Protein AF-E9FE04-F1 (afdb_monomer_lite)

Structure (mmCIF, N/CA/C/O backbone):
data_AF-E9FE04-F1
#
_entry.id   AF-E9FE04-F1
#
loop_
_atom_site.group_PDB
_atom_site.id
_atom_site.type_symbol
_atom_site.label_atom_id
_atom_site.label_alt_id
_atom_site.label_comp_id
_atom_site.label_asym_id
_atom_site.label_entity_id
_atom_site.label_seq_id
_atom_site.pdbx_PDB_ins_code
_atom_site.Cartn_x
_atom_site.Cartn_y
_atom_site.Cartn_z
_atom_site.occupancy
_atom_site.B_iso_or_equiv
_atom_site.auth_seq_id
_atom_site.auth_comp_id
_atom_site.auth_asym_id
_atom_site.auth_atom_id
_atom_site.pdbx_PDB_model_num
ATOM 1 N N . MET A 1 1 ? -5.569 35.023 -1.700 1.00 40.41 1 MET A N 1
ATOM 2 C CA . MET A 1 1 ? -4.195 34.489 -1.832 1.00 40.41 1 MET A CA 1
ATOM 3 C C . MET A 1 1 ? -4.225 33.421 -2.914 1.00 40.41 1 MET A C 1
ATOM 5 O O . MET A 1 1 ? -4.972 32.465 -2.766 1.00 40.41 1 MET A O 1
ATOM 9 N N . LYS A 1 2 ? -3.550 33.646 -4.048 1.00 39.94 2 LYS A N 1
ATOM 10 C CA . LYS A 1 2 ? -3.505 32.706 -5.181 1.00 39.94 2 LYS A CA 1
ATOM 11 C C . LYS A 1 2 ? -2.239 31.862 -5.038 1.00 39.94 2 LYS A C 1
ATOM 13 O O . LYS A 1 2 ? -1.149 32.420 -5.083 1.00 39.94 2 LYS A O 1
ATOM 18 N N . PHE A 1 3 ? -2.393 30.558 -4.830 1.00 44.25 3 PHE A N 1
ATOM 19 C CA . PHE A 1 3 ? -1.281 29.612 -4.831 1.00 44.25 3 PHE A CA 1
ATOM 20 C C . PHE A 1 3 ? -1.052 29.126 -6.263 1.00 44.25 3 PHE A C 1
ATOM 22 O O . PHE A 1 3 ? -1.919 28.490 -6.859 1.00 44.25 3 PHE A O 1
ATOM 29 N N . SER A 1 4 ? 0.102 29.487 -6.820 1.00 40.91 4 SER A N 1
ATOM 30 C CA . SER A 1 4 ? 0.586 28.996 -8.108 1.00 40.91 4 SER A CA 1
ATOM 31 C C . SER A 1 4 ? 1.333 27.684 -7.884 1.00 40.91 4 SER A C 1
ATOM 33 O O . SER A 1 4 ? 2.350 27.662 -7.195 1.00 40.91 4 SER A O 1
ATOM 35 N N . TYR A 1 5 ? 0.835 26.598 -8.469 1.00 42.72 5 TYR A N 1
ATOM 36 C CA . TYR A 1 5 ? 1.556 25.332 -8.573 1.00 42.72 5 TYR A CA 1
ATOM 37 C C . TYR A 1 5 ? 2.576 25.441 -9.717 1.00 42.72 5 TYR A C 1
ATOM 39 O O . TYR A 1 5 ? 2.171 25.777 -10.834 1.00 42.72 5 TYR A O 1
ATOM 47 N N . PRO A 1 6 ? 3.878 25.177 -9.504 1.00 51.19 6 PRO A N 1
ATOM 48 C CA . PRO A 1 6 ? 4.807 25.061 -10.615 1.00 51.19 6 PRO A CA 1
ATOM 49 C C . PRO A 1 6 ? 4.524 23.752 -11.362 1.00 51.19 6 PRO A C 1
ATOM 51 O O . PRO A 1 6 ? 4.768 22.658 -10.858 1.00 51.19 6 PRO A O 1
ATOM 54 N N . LEU A 1 7 ? 3.989 23.887 -12.577 1.00 43.44 7 LEU A N 1
ATOM 55 C CA . LEU A 1 7 ? 4.019 22.853 -13.606 1.00 43.44 7 LEU A CA 1
ATOM 56 C C . LEU A 1 7 ? 5.478 22.438 -13.838 1.00 43.44 7 LEU A C 1
ATOM 58 O O . LEU A 1 7 ? 6.289 23.237 -14.305 1.00 43.44 7 LEU A O 1
ATOM 62 N N . VAL A 1 8 ? 5.800 21.185 -13.522 1.00 44.41 8 VAL A N 1
ATOM 63 C CA . VAL A 1 8 ? 7.071 20.560 -13.893 1.00 44.41 8 VAL A CA 1
ATOM 64 C C . VAL A 1 8 ? 7.029 20.299 -15.394 1.00 44.41 8 VAL A C 1
ATOM 66 O O . VAL A 1 8 ? 6.418 19.343 -15.867 1.00 44.41 8 VAL A O 1
ATOM 69 N N . ALA A 1 9 ? 7.649 21.202 -16.144 1.00 51.62 9 ALA A N 1
ATOM 70 C CA . ALA A 1 9 ? 7.955 21.028 -17.549 1.00 51.62 9 ALA A CA 1
ATOM 71 C C . ALA A 1 9 ? 9.434 20.657 -17.718 1.00 51.62 9 ALA A C 1
ATOM 73 O O . ALA A 1 9 ? 10.300 21.194 -17.033 1.00 51.62 9 ALA A O 1
ATOM 74 N N . ALA A 1 10 ? 9.664 19.819 -18.729 1.00 44.09 10 ALA A N 1
ATOM 75 C CA . ALA A 1 10 ? 10.920 19.566 -19.429 1.00 44.09 10 ALA A CA 1
ATOM 76 C C . ALA A 1 10 ? 11.945 18.638 -18.760 1.00 44.09 10 ALA A C 1
ATOM 78 O O . ALA A 1 10 ? 12.712 19.039 -17.897 1.00 44.09 10 ALA A O 1
ATOM 79 N N . LEU A 1 11 ? 12.065 17.439 -19.341 1.00 37.84 11 LEU A N 1
ATOM 80 C CA . LEU A 1 11 ? 13.354 16.848 -19.706 1.00 37.84 11 LEU A CA 1
ATOM 81 C C . LEU A 1 11 ? 13.175 16.079 -21.028 1.00 37.84 11 LEU A C 1
ATOM 83 O O . LEU A 1 11 ? 13.017 14.864 -21.061 1.00 37.84 11 LEU A O 1
ATOM 87 N N . MET A 1 12 ? 13.162 16.822 -22.139 1.00 47.59 12 MET A N 1
ATOM 88 C CA . MET A 1 12 ? 13.576 16.285 -23.436 1.00 47.59 12 MET A CA 1
ATOM 89 C C . MET A 1 12 ? 15.074 16.552 -23.559 1.00 47.59 12 MET A C 1
ATOM 91 O O . MET A 1 12 ? 15.494 17.705 -23.628 1.00 47.59 12 MET A O 1
ATOM 95 N N . GLY A 1 13 ? 15.869 15.486 -23.545 1.00 36.19 13 GLY A N 1
ATOM 96 C CA . GLY A 1 13 ? 17.324 15.542 -23.624 1.00 36.19 13 GLY A CA 1
ATOM 97 C C . GLY A 1 13 ? 17.883 14.261 -24.233 1.00 36.19 13 GLY A C 1
ATOM 98 O O . GLY A 1 13 ? 18.219 13.334 -23.515 1.00 36.19 13 GLY A O 1
ATOM 99 N N . VAL A 1 14 ? 17.895 14.232 -25.567 1.00 41.47 14 VAL A N 1
ATOM 100 C CA . VAL A 1 14 ? 18.856 13.586 -26.480 1.00 41.47 14 VAL A CA 1
ATOM 101 C C . VAL A 1 14 ? 19.673 12.399 -25.935 1.00 41.47 14 VAL A C 1
ATOM 103 O O . VAL A 1 14 ? 20.648 12.584 -25.215 1.00 41.47 14 VAL A O 1
ATOM 106 N N . ALA A 1 15 ? 19.410 11.206 -26.474 1.00 41.66 15 ALA A N 1
ATOM 107 C CA . ALA A 1 15 ? 20.465 10.241 -26.782 1.00 41.66 15 ALA A CA 1
ATOM 108 C C . ALA A 1 15 ? 20.285 9.781 -28.236 1.00 41.66 15 ALA A C 1
ATOM 110 O O . ALA A 1 15 ? 19.355 9.052 -28.580 1.00 41.66 15 ALA A O 1
ATOM 111 N N . ALA A 1 16 ? 21.142 10.316 -29.102 1.00 43.22 16 ALA A N 1
ATOM 112 C CA . ALA A 1 16 ? 21.236 9.993 -30.513 1.00 43.22 16 ALA A CA 1
ATOM 113 C C . ALA A 1 16 ? 22.068 8.713 -30.735 1.00 43.22 16 ALA A C 1
ATOM 115 O O . ALA A 1 16 ? 23.102 8.537 -30.104 1.00 43.22 16 ALA A O 1
ATOM 116 N N . ALA A 1 17 ? 21.618 7.902 -31.697 1.00 39.91 17 ALA A N 1
ATOM 117 C CA . ALA A 1 17 ? 22.382 7.028 -32.599 1.00 39.91 17 ALA A CA 1
ATOM 118 C C . ALA A 1 17 ? 23.290 5.883 -32.060 1.00 39.91 17 ALA A C 1
ATOM 120 O O . ALA A 1 17 ? 24.432 6.102 -31.670 1.00 39.91 17 ALA A O 1
ATOM 121 N N . SER A 1 18 ? 22.809 4.655 -32.345 1.00 37.25 18 SER A N 1
ATOM 122 C CA . SER A 1 18 ? 23.534 3.463 -32.867 1.00 37.25 18 SER A CA 1
ATOM 123 C C . SER A 1 18 ? 24.359 2.582 -31.903 1.00 37.25 18 SER A C 1
ATOM 125 O O . SER A 1 18 ? 24.819 3.054 -30.874 1.00 37.25 18 SER A O 1
ATOM 127 N N . PRO A 1 19 ? 24.715 1.335 -32.296 1.00 47.25 19 PRO A N 1
ATOM 128 C CA . PRO A 1 19 ? 23.892 0.209 -32.769 1.00 47.25 19 PRO A CA 1
ATOM 129 C C . PRO A 1 19 ? 24.173 -1.078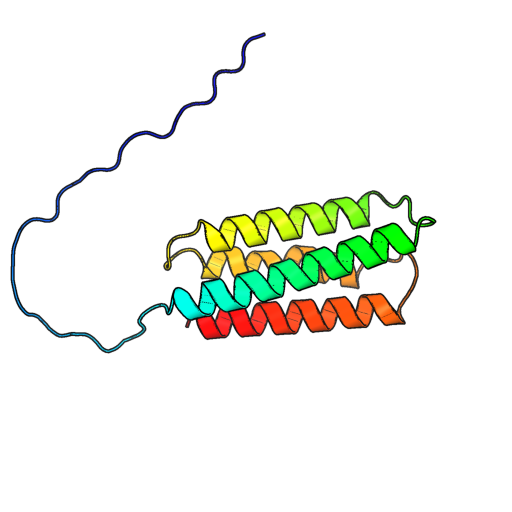 -31.937 1.00 47.25 19 PRO A C 1
ATOM 131 O O . PRO A 1 19 ? 25.202 -1.174 -31.290 1.00 47.25 19 PRO A O 1
ATOM 134 N N . ILE A 1 20 ? 23.275 -2.074 -31.974 1.00 49.16 20 ILE A N 1
ATOM 135 C CA . ILE A 1 20 ? 23.505 -3.507 -31.640 1.00 49.16 20 ILE A CA 1
ATOM 136 C C . ILE A 1 20 ? 24.633 -3.781 -30.612 1.00 49.16 20 ILE A C 1
ATOM 138 O O . ILE A 1 20 ? 25.766 -4.077 -30.980 1.00 49.16 20 ILE A O 1
ATOM 142 N N . GLY A 1 21 ? 24.304 -3.750 -29.322 1.00 32.06 21 GLY A N 1
ATOM 143 C CA . GLY A 1 21 ? 25.189 -4.193 -28.245 1.00 32.06 21 GLY A CA 1
ATOM 144 C C . GLY A 1 21 ? 24.355 -4.858 -27.163 1.00 32.06 21 GLY A C 1
ATOM 145 O O . GLY A 1 21 ? 23.638 -4.169 -26.453 1.00 32.06 21 GLY A O 1
ATOM 146 N N . GLU A 1 22 ? 24.387 -6.191 -27.148 1.00 36.56 22 GLU A N 1
ATOM 147 C CA . GLU A 1 22 ? 23.871 -7.104 -26.122 1.00 36.56 22 GLU A CA 1
ATOM 148 C C . GLU A 1 22 ? 22.554 -6.707 -25.439 1.00 36.56 22 GLU A C 1
ATOM 150 O O . GLU A 1 22 ? 22.493 -5.879 -24.531 1.00 36.56 22 GLU A O 1
ATOM 155 N N . ALA A 1 23 ? 21.491 -7.439 -25.782 1.00 39.53 23 ALA A N 1
ATOM 156 C CA . ALA A 1 23 ? 20.393 -7.658 -24.856 1.00 39.53 23 ALA A CA 1
ATOM 157 C C . ALA A 1 23 ? 20.961 -8.339 -23.600 1.00 39.53 23 ALA A C 1
ATOM 159 O O . ALA A 1 23 ? 20.942 -9.563 -23.485 1.00 39.53 23 ALA A O 1
ATOM 160 N N . SER A 1 24 ? 21.490 -7.546 -22.668 1.00 37.75 24 SER A N 1
ATOM 161 C CA . SER A 1 24 ? 21.748 -7.995 -21.312 1.00 37.75 24 SER A CA 1
ATOM 162 C C . SER A 1 24 ? 20.410 -8.481 -20.775 1.00 37.75 24 SER A C 1
ATOM 164 O O . SER A 1 24 ? 19.515 -7.701 -20.455 1.00 37.75 24 SER A O 1
ATOM 166 N N . LEU A 1 25 ? 20.271 -9.802 -20.711 1.00 44.84 25 LEU A N 1
ATOM 167 C CA . LEU A 1 25 ? 19.198 -10.559 -20.067 1.00 44.84 25 LEU A CA 1
ATOM 168 C C . LEU A 1 25 ? 19.159 -10.334 -18.540 1.00 44.84 25 LEU A C 1
ATOM 170 O O . LEU A 1 25 ? 18.628 -11.146 -17.789 1.00 44.84 25 LEU A O 1
ATOM 174 N N . SER A 1 26 ? 19.702 -9.222 -18.063 1.00 41.00 26 SER A N 1
ATOM 175 C CA . SER A 1 26 ? 19.888 -8.916 -16.659 1.00 41.00 26 SER A CA 1
ATOM 176 C C . SER A 1 26 ? 18.783 -7.955 -16.236 1.00 41.00 26 SER A C 1
ATOM 178 O O . SER A 1 26 ? 18.942 -6.743 -16.320 1.00 41.00 26 SER A O 1
ATOM 180 N N . LYS A 1 27 ? 17.653 -8.527 -15.801 1.00 50.00 27 LYS A N 1
ATOM 181 C CA . LYS A 1 27 ? 16.550 -7.850 -15.092 1.00 50.00 27 LYS A CA 1
ATOM 182 C C . LYS A 1 27 ? 15.798 -6.799 -15.912 1.00 50.00 27 LYS A C 1
ATOM 184 O O . LYS A 1 27 ? 15.904 -5.595 -15.694 1.00 50.00 27 LYS A O 1
ATOM 189 N N . ARG A 1 28 ? 14.959 -7.262 -16.843 1.00 53.59 28 ARG A N 1
ATOM 190 C CA . ARG A 1 28 ? 13.865 -6.419 -17.342 1.00 53.59 28 ARG A CA 1
ATOM 191 C C . ARG A 1 28 ? 12.851 -6.291 -16.215 1.00 53.59 28 ARG A C 1
ATOM 193 O O . ARG A 1 28 ? 12.140 -7.249 -15.942 1.00 53.59 28 ARG A O 1
ATOM 200 N N . PHE A 1 29 ? 12.818 -5.128 -15.576 1.00 60.41 29 PHE A N 1
ATOM 201 C CA . PHE A 1 29 ? 11.710 -4.714 -14.727 1.00 60.41 29 PHE A CA 1
ATOM 202 C C . PHE A 1 29 ? 10.399 -4.969 -15.480 1.00 60.41 29 PHE A C 1
ATOM 204 O O . PHE A 1 29 ? 10.136 -4.356 -16.519 1.00 60.41 29 PHE A O 1
ATOM 211 N N . ASP A 1 30 ? 9.632 -5.957 -15.025 1.00 69.50 30 ASP A N 1
ATOM 212 C CA . ASP A 1 30 ? 8.454 -6.440 -15.735 1.00 69.50 30 ASP A CA 1
ATOM 213 C C . ASP A 1 30 ? 7.262 -5.568 -15.348 1.00 69.50 30 ASP A C 1
ATOM 215 O O . ASP A 1 30 ? 6.484 -5.871 -14.442 1.00 69.50 30 ASP A O 1
ATOM 219 N N . GLN A 1 31 ? 7.155 -4.430 -16.031 1.00 68.44 31 GLN A N 1
ATOM 220 C CA . GLN A 1 31 ? 6.145 -3.414 -15.750 1.00 68.44 31 GLN A CA 1
ATOM 221 C C . GLN A 1 31 ? 4.716 -3.977 -15.828 1.00 68.44 31 GLN A C 1
ATOM 223 O O . GLN A 1 31 ? 3.855 -3.568 -15.056 1.00 68.44 31 GLN A O 1
ATOM 228 N N . GLY A 1 32 ? 4.481 -4.994 -16.669 1.00 74.56 32 GLY A N 1
ATOM 229 C CA . GLY A 1 32 ? 3.194 -5.687 -16.744 1.00 74.56 32 GLY A CA 1
ATOM 230 C C . GLY A 1 32 ? 2.871 -6.517 -15.496 1.00 74.56 32 GLY A C 1
ATOM 231 O O . GLY A 1 32 ? 1.711 -6.569 -15.082 1.00 74.56 32 GLY A O 1
ATOM 232 N N . LYS A 1 33 ? 3.878 -7.131 -14.856 1.00 79.38 33 LYS A N 1
ATOM 233 C CA . LYS A 1 33 ? 3.694 -7.809 -13.561 1.00 79.38 33 LYS A CA 1
ATOM 234 C C . LYS A 1 33 ? 3.413 -6.812 -12.448 1.00 79.38 33 LYS A C 1
ATOM 236 O O . LYS A 1 33 ? 2.503 -7.039 -11.659 1.00 79.38 33 LYS A O 1
ATOM 241 N N . ILE A 1 34 ? 4.135 -5.694 -12.419 1.00 80.88 34 ILE A N 1
ATOM 242 C CA . ILE A 1 34 ? 3.931 -4.656 -11.401 1.00 80.88 34 ILE A CA 1
ATOM 243 C C . ILE A 1 34 ? 2.554 -4.021 -11.531 1.00 80.88 34 ILE A C 1
ATOM 245 O O . ILE A 1 34 ? 1.872 -3.883 -10.524 1.00 80.88 34 ILE A O 1
ATOM 249 N N . ASP A 1 35 ? 2.082 -3.736 -12.743 1.00 80.38 35 ASP A N 1
ATOM 250 C CA . ASP A 1 35 ? 0.713 -3.258 -12.955 1.00 80.38 35 ASP A CA 1
ATOM 251 C C . ASP A 1 35 ? -0.339 -4.260 -12.442 1.00 80.38 35 ASP A C 1
ATOM 253 O O . ASP A 1 35 ? -1.376 -3.865 -11.899 1.00 80.38 35 ASP A O 1
ATOM 257 N N . GLY A 1 36 ? -0.071 -5.563 -12.586 1.00 84.00 36 GLY A N 1
ATOM 258 C CA . GLY A 1 36 ? -0.898 -6.635 -12.033 1.00 84.00 36 GLY A CA 1
ATOM 259 C C . GLY A 1 36 ? -0.923 -6.639 -10.502 1.00 84.00 36 GLY A C 1
ATOM 260 O O . GLY A 1 36 ? -1.999 -6.680 -9.905 1.00 84.00 36 GLY A O 1
ATOM 261 N N . GLU A 1 37 ? 0.241 -6.541 -9.863 1.00 86.44 37 GLU A N 1
ATOM 262 C CA . GLU A 1 37 ? 0.355 -6.502 -8.401 1.00 86.44 37 GLU A CA 1
ATOM 263 C C . GLU A 1 37 ? -0.188 -5.189 -7.806 1.00 86.44 37 GLU A C 1
ATOM 265 O O . GLU A 1 37 ? -0.850 -5.200 -6.771 1.00 86.44 37 GLU A O 1
ATOM 270 N N . VAL A 1 38 ? -0.023 -4.054 -8.494 1.00 86.38 38 VAL A N 1
ATOM 271 C CA . VAL A 1 38 ? -0.610 -2.759 -8.105 1.00 86.38 38 VAL A CA 1
ATOM 272 C C . VAL A 1 38 ? -2.139 -2.805 -8.152 1.00 86.38 38 VAL A C 1
ATOM 274 O O . VAL A 1 38 ? -2.795 -2.204 -7.298 1.00 86.38 38 VAL A O 1
ATOM 277 N N . ARG A 1 39 ? -2.735 -3.531 -9.109 1.00 87.38 39 ARG A N 1
ATOM 278 C CA . ARG A 1 39 ? -4.190 -3.769 -9.118 1.00 87.38 39 ARG A CA 1
ATOM 279 C C . ARG A 1 39 ? -4.635 -4.567 -7.899 1.00 87.38 39 ARG A C 1
ATOM 281 O O . ARG A 1 39 ? -5.564 -4.130 -7.229 1.00 87.38 39 ARG A O 1
ATOM 288 N N . LYS A 1 40 ? -3.937 -5.656 -7.561 1.00 88.69 40 LYS A N 1
ATOM 289 C CA . LYS A 1 40 ? -4.234 -6.436 -6.347 1.00 88.69 40 LYS A CA 1
ATOM 290 C C . LYS A 1 40 ? -4.094 -5.589 -5.083 1.00 88.69 40 LYS A C 1
ATOM 292 O O . LYS A 1 40 ? -4.959 -5.653 -4.216 1.00 88.69 40 LYS A O 1
ATOM 297 N N . LEU A 1 41 ? -3.056 -4.751 -5.000 1.00 89.06 41 LEU A N 1
ATOM 298 C CA . LEU A 1 41 ? -2.889 -3.793 -3.906 1.00 89.06 41 LEU A CA 1
ATOM 299 C C . LEU A 1 41 ? -4.078 -2.822 -3.832 1.00 89.06 41 LEU A C 1
ATOM 301 O O . LEU A 1 41 ? -4.563 -2.535 -2.742 1.00 89.06 41 LEU A O 1
ATOM 305 N N . SER A 1 42 ? -4.579 -2.339 -4.973 1.00 90.69 42 SER A N 1
ATOM 306 C CA . SER A 1 42 ? -5.773 -1.487 -5.009 1.00 90.69 42 SER A CA 1
ATOM 307 C C . SER A 1 42 ? -7.015 -2.208 -4.485 1.00 90.69 42 SER A C 1
ATOM 309 O O . SER A 1 42 ? -7.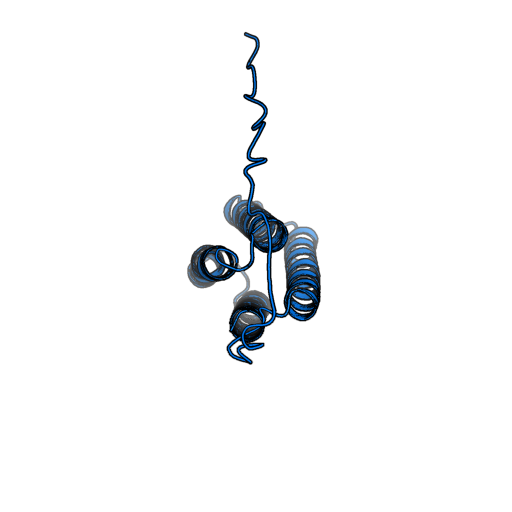721 -1.645 -3.653 1.00 90.69 42 SER A O 1
ATOM 311 N N . ASP A 1 43 ? -7.249 -3.450 -4.914 1.00 91.75 43 ASP A N 1
ATOM 312 C CA . ASP A 1 43 ? -8.373 -4.261 -4.433 1.00 91.75 43 ASP A CA 1
ATOM 313 C C . ASP A 1 43 ? -8.273 -4.503 -2.917 1.00 91.75 43 ASP A C 1
ATOM 315 O O . ASP A 1 43 ? -9.279 -4.473 -2.202 1.00 91.75 43 ASP A O 1
ATOM 319 N N . LEU A 1 44 ? -7.049 -4.683 -2.406 1.00 88.75 44 LEU A N 1
ATOM 320 C CA . LEU A 1 44 ? -6.791 -4.851 -0.980 1.00 88.75 44 LEU A CA 1
ATOM 321 C C . LEU A 1 44 ? -7.126 -3.591 -0.175 1.00 88.75 44 LEU A C 1
ATOM 323 O O . LEU A 1 44 ? -7.775 -3.669 0.869 1.00 88.75 44 LEU A O 1
ATOM 327 N N . ILE A 1 45 ? -6.706 -2.426 -0.676 1.00 88.88 45 ILE A N 1
ATOM 328 C CA . ILE A 1 45 ? -7.006 -1.119 -0.080 1.00 88.88 45 ILE A CA 1
ATOM 329 C C . ILE A 1 45 ? -8.518 -0.879 -0.058 1.00 88.88 45 ILE A C 1
ATOM 331 O O . ILE A 1 45 ? -9.048 -0.426 0.957 1.00 88.88 45 ILE A O 1
ATOM 335 N N . ASP A 1 46 ? -9.221 -1.216 -1.138 1.00 89.44 46 ASP A N 1
ATOM 336 C CA . ASP A 1 46 ? -10.674 -1.066 -1.221 1.00 89.44 46 ASP A CA 1
ATOM 337 C C . ASP A 1 46 ? -11.395 -2.021 -0.257 1.00 89.44 46 ASP A C 1
ATOM 339 O O . ASP A 1 46 ? -12.360 -1.630 0.405 1.00 89.44 46 ASP A O 1
ATOM 343 N N . GLY A 1 47 ? -10.902 -3.255 -0.106 1.00 86.62 47 GLY A N 1
ATOM 344 C CA . GLY A 1 47 ? -11.379 -4.200 0.906 1.00 86.62 47 GLY A CA 1
ATOM 345 C C . GLY A 1 47 ? -11.157 -3.697 2.335 1.00 86.62 47 GLY A C 1
ATOM 346 O O . GLY A 1 47 ? -12.049 -3.801 3.179 1.00 86.62 47 GLY A O 1
ATOM 347 N N . PHE A 1 48 ? -10.001 -3.087 2.596 1.00 84.00 48 PHE A N 1
ATOM 348 C CA . PHE A 1 48 ? -9.676 -2.487 3.887 1.00 84.00 48 PHE A CA 1
ATOM 349 C C . PHE A 1 48 ? -10.550 -1.261 4.190 1.00 84.00 48 PHE A C 1
ATOM 351 O O . PHE A 1 48 ? -11.021 -1.099 5.318 1.00 84.00 48 PHE A O 1
ATOM 358 N N . GLN A 1 49 ? -10.846 -0.438 3.180 1.00 85.06 49 GLN A N 1
ATOM 359 C CA . GLN A 1 49 ? -11.780 0.678 3.308 1.00 85.06 49 GLN A CA 1
ATOM 360 C C . GLN A 1 49 ? -13.212 0.198 3.566 1.00 85.06 49 GLN A C 1
ATOM 362 O O . GLN A 1 49 ? -13.857 0.711 4.474 1.00 85.06 49 GLN A O 1
ATOM 367 N N . LYS A 1 50 ? -13.696 -0.823 2.848 1.00 84.50 50 LYS A N 1
ATOM 368 C CA . LYS A 1 50 ? -15.013 -1.419 3.127 1.00 84.50 50 LYS A CA 1
ATOM 369 C C . LYS A 1 50 ? -15.097 -1.967 4.545 1.00 84.50 50 LYS A C 1
ATOM 371 O O . LYS A 1 50 ? -16.076 -1.704 5.230 1.00 84.50 50 LYS A O 1
ATOM 376 N N . ALA A 1 51 ? -14.056 -2.655 5.016 1.00 79.75 51 ALA A N 1
ATOM 377 C CA . ALA A 1 51 ? -14.006 -3.150 6.389 1.00 79.75 51 ALA A CA 1
ATOM 378 C C . ALA A 1 51 ? -14.068 -2.010 7.423 1.00 79.75 51 ALA A C 1
ATOM 380 O O . ALA A 1 51 ? -14.654 -2.184 8.493 1.00 79.75 51 ALA A O 1
ATOM 381 N N . LYS A 1 52 ? -13.496 -0.841 7.104 1.00 77.38 52 LYS A N 1
ATOM 382 C CA . LYS A 1 52 ? -13.651 0.377 7.905 1.00 77.38 52 LYS A CA 1
ATOM 383 C C . LYS A 1 52 ? -15.074 0.928 7.860 1.00 77.38 52 LYS A C 1
ATOM 385 O O . LYS A 1 52 ? -15.635 1.232 8.913 1.00 77.38 52 LYS A O 1
ATOM 390 N N . ASP A 1 53 ? -15.642 1.063 6.669 1.00 78.69 53 ASP A N 1
ATOM 391 C CA . ASP A 1 53 ? -16.958 1.667 6.462 1.00 78.69 53 ASP A CA 1
ATOM 392 C C . ASP A 1 53 ? -18.083 0.797 7.052 1.00 78.69 53 ASP A C 1
ATOM 394 O O . ASP A 1 53 ? -18.995 1.326 7.680 1.00 78.69 53 ASP A O 1
ATOM 398 N N . GLU A 1 54 ? -17.984 -0.532 6.950 1.00 77.06 54 GLU A N 1
ATOM 399 C CA . GLU A 1 54 ? -18.897 -1.490 7.597 1.00 77.06 54 GLU A CA 1
ATOM 400 C C . GLU A 1 54 ? -18.829 -1.423 9.123 1.00 77.06 54 GLU A C 1
ATOM 402 O O . GLU A 1 54 ? -19.821 -1.672 9.806 1.00 77.06 54 GLU A O 1
ATOM 407 N N . LYS A 1 55 ? -17.654 -1.100 9.672 1.00 67.31 55 LYS A N 1
ATOM 408 C CA . LYS A 1 55 ? -17.450 -1.062 11.116 1.00 67.31 55 LYS A CA 1
ATOM 409 C C . LYS A 1 55 ? -18.148 0.116 11.779 1.00 67.31 55 LYS A C 1
ATOM 411 O O . LYS A 1 55 ? -18.478 -0.082 12.934 1.00 67.31 55 LYS A O 1
ATOM 416 N N . GLN A 1 56 ? -18.345 1.265 11.104 1.00 54.62 56 GLN A N 1
ATOM 417 C CA . GLN A 1 56 ? -19.022 2.531 11.510 1.00 54.62 56 GLN A CA 1
ATOM 418 C C . GLN A 1 56 ? -18.869 3.068 12.966 1.00 54.62 56 GLN A C 1
ATOM 420 O O . GLN A 1 56 ? -19.266 4.198 13.244 1.00 54.62 56 GLN A O 1
ATOM 425 N N . GLU A 1 57 ? -18.242 2.330 13.880 1.00 52.72 57 GLU A N 1
ATOM 426 C CA . GLU A 1 57 ? -17.980 2.633 15.287 1.00 52.72 57 GLU A CA 1
ATOM 427 C C . GLU A 1 57 ? -16.568 3.194 15.474 1.00 52.72 57 GLU A C 1
ATOM 429 O O . GLU A 1 57 ? -16.344 4.040 16.338 1.00 52.72 57 GLU A O 1
ATOM 434 N N . ASN A 1 58 ? -15.617 2.809 14.613 1.00 51.62 58 ASN A N 1
ATOM 435 C CA . ASN A 1 58 ? -14.261 3.352 14.635 1.00 51.62 58 ASN A CA 1
ATOM 436 C C . ASN A 1 58 ? -14.207 4.690 13.885 1.00 51.62 58 ASN A C 1
ATOM 438 O O . ASN A 1 58 ? -13.803 4.774 12.725 1.00 51.62 58 ASN A O 1
ATOM 442 N N . LYS A 1 59 ? -14.570 5.764 14.597 1.00 53.44 59 LYS A N 1
ATOM 443 C CA . LYS A 1 59 ? -14.263 7.162 14.235 1.00 53.44 59 LYS A CA 1
ATOM 444 C C . LYS A 1 59 ? -12.767 7.502 14.365 1.00 53.44 59 LYS A C 1
ATOM 446 O O . LYS A 1 59 ? -12.406 8.674 14.322 1.00 53.44 59 LYS A O 1
ATOM 451 N N . GLY A 1 60 ? -11.903 6.503 14.551 1.00 56.94 60 GLY A N 1
ATOM 452 C CA . GLY A 1 60 ? -10.462 6.673 14.658 1.00 56.94 60 GLY A CA 1
ATOM 453 C C . GLY A 1 60 ? -9.880 7.272 13.381 1.00 56.94 60 GLY A C 1
ATOM 454 O O . GLY A 1 60 ? -9.815 6.613 12.338 1.00 56.94 60 GLY A O 1
ATOM 455 N N . GLU A 1 61 ? -9.420 8.523 13.462 1.00 63.56 61 GLU A N 1
ATOM 456 C CA . GLU A 1 61 ? -8.737 9.230 12.366 1.00 63.56 61 GLU A CA 1
ATOM 457 C C . GLU A 1 61 ? -7.532 8.434 11.830 1.00 63.56 61 GLU A C 1
ATOM 459 O O . GLU A 1 61 ? -7.180 8.534 10.652 1.00 63.56 61 GLU A O 1
ATOM 464 N N . GLY A 1 62 ? -6.931 7.582 12.671 1.00 72.06 62 GLY A N 1
ATOM 465 C CA . GLY A 1 62 ? -5.790 6.742 12.320 1.00 72.06 62 GLY A CA 1
ATOM 466 C C . GLY A 1 62 ? -6.080 5.730 11.211 1.00 72.06 62 GLY A C 1
ATOM 467 O O . GLY A 1 62 ? -5.205 5.475 10.383 1.00 72.06 62 GLY A O 1
ATOM 468 N N . TRP A 1 63 ? -7.298 5.184 11.140 1.00 77.69 63 TRP A N 1
ATOM 469 C CA . TRP A 1 63 ? -7.629 4.161 10.146 1.00 77.69 63 TRP A CA 1
ATOM 470 C C . TRP A 1 63 ? -7.794 4.765 8.748 1.00 77.69 63 TRP A C 1
ATOM 472 O O . TRP A 1 63 ? -7.240 4.237 7.784 1.00 77.69 63 TRP A O 1
ATOM 482 N N . GLN A 1 64 ? -8.464 5.922 8.660 1.00 80.69 64 GLN A N 1
ATOM 483 C CA . GLN A 1 64 ? -8.574 6.681 7.411 1.00 80.69 64 GLN A CA 1
ATOM 484 C C . GLN A 1 64 ? -7.202 7.173 6.946 1.00 80.69 64 GLN A C 1
ATOM 486 O O . GLN A 1 64 ? -6.824 6.919 5.808 1.00 80.69 64 GLN A O 1
ATOM 491 N N . LYS A 1 65 ? -6.411 7.765 7.850 1.00 83.62 65 LYS A N 1
ATOM 492 C CA . LYS A 1 65 ? -5.054 8.230 7.538 1.00 83.62 65 LYS A CA 1
ATOM 493 C C . LYS A 1 65 ? -4.170 7.109 6.990 1.00 83.62 65 LYS A C 1
ATOM 495 O O . LYS A 1 65 ? -3.342 7.344 6.111 1.00 83.62 65 LYS A O 1
ATOM 500 N N . ASN A 1 66 ? -4.333 5.887 7.501 1.00 84.69 66 ASN A N 1
ATOM 501 C CA . ASN A 1 66 ? -3.573 4.748 7.007 1.00 84.69 66 ASN A CA 1
ATOM 502 C C . ASN A 1 66 ? -4.014 4.308 5.606 1.00 84.69 66 ASN A C 1
ATOM 504 O O . ASN A 1 66 ? -3.155 4.049 4.770 1.00 84.69 66 ASN A O 1
ATOM 508 N N . ILE A 1 67 ? -5.325 4.280 5.341 1.00 85.81 67 ILE A N 1
ATOM 509 C CA . ILE A 1 67 ? -5.878 4.035 3.999 1.00 85.81 67 ILE A CA 1
ATOM 510 C C . ILE A 1 67 ? -5.367 5.084 3.009 1.00 85.81 67 ILE A C 1
ATOM 512 O O . ILE A 1 67 ? -4.918 4.727 1.923 1.00 85.81 67 ILE A O 1
ATOM 516 N N . ASP A 1 68 ? -5.390 6.360 3.390 1.00 89.06 68 ASP A N 1
ATOM 517 C CA . ASP A 1 68 ? -4.930 7.453 2.532 1.00 89.06 68 ASP A CA 1
ATOM 518 C C . ASP A 1 68 ? -3.438 7.296 2.206 1.00 89.06 68 ASP A C 1
ATOM 520 O O . ASP A 1 68 ? -3.058 7.353 1.040 1.00 89.06 68 ASP A O 1
ATOM 524 N N . THR A 1 69 ? -2.610 6.954 3.204 1.00 89.44 69 THR A N 1
ATOM 525 C CA . THR A 1 69 ? -1.179 6.674 2.975 1.00 89.44 69 THR A CA 1
ATOM 526 C C . THR A 1 69 ? -0.977 5.485 2.026 1.00 89.44 69 THR A C 1
ATOM 528 O O . THR A 1 69 ? -0.108 5.524 1.161 1.00 89.44 69 THR A O 1
ATOM 531 N N . LEU A 1 70 ? -1.768 4.415 2.162 1.00 89.19 70 LEU A N 1
ATOM 532 C CA . LEU A 1 70 ? -1.675 3.248 1.277 1.00 89.19 70 LEU A CA 1
ATOM 533 C C . LEU A 1 70 ? -2.044 3.602 -0.172 1.00 89.19 70 LEU A C 1
ATOM 535 O O . LEU A 1 70 ? -1.392 3.123 -1.100 1.00 89.19 70 LEU A O 1
ATOM 539 N N . LYS A 1 71 ? -3.046 4.466 -0.375 1.00 91.19 71 LYS A N 1
ATOM 540 C CA . LYS A 1 71 ? -3.420 4.974 -1.705 1.00 91.19 71 LYS A CA 1
ATOM 541 C C . LYS A 1 71 ? -2.317 5.833 -2.313 1.00 91.19 71 LYS A C 1
ATOM 543 O O . LYS A 1 71 ? -1.978 5.622 -3.474 1.00 91.19 71 LYS A O 1
ATOM 548 N N . GLU A 1 72 ? -1.730 6.735 -1.529 1.00 90.69 72 GLU A N 1
ATOM 549 C CA . GLU A 1 72 ? -0.597 7.560 -1.965 1.00 90.69 72 GLU A CA 1
ATOM 550 C C . GLU A 1 72 ? 0.590 6.697 -2.402 1.00 90.69 72 GLU A C 1
ATOM 552 O O . GLU A 1 72 ? 1.165 6.938 -3.460 1.00 90.69 72 GLU A O 1
ATOM 557 N N . ILE A 1 73 ? 0.922 5.653 -1.635 1.00 87.56 73 ILE A N 1
ATOM 558 C CA . ILE A 1 73 ? 2.008 4.730 -1.985 1.00 87.56 73 ILE A CA 1
ATOM 559 C C . ILE A 1 73 ? 1.668 3.946 -3.252 1.00 87.56 73 ILE A C 1
ATOM 561 O O . ILE A 1 73 ? 2.501 3.867 -4.148 1.00 87.56 73 ILE A O 1
ATOM 565 N N . ARG A 1 74 ? 0.450 3.404 -3.377 1.00 89.81 74 ARG A N 1
ATOM 566 C CA . ARG A 1 74 ? 0.000 2.716 -4.601 1.00 89.81 74 ARG A CA 1
ATOM 567 C C . ARG A 1 74 ? 0.148 3.617 -5.829 1.00 89.81 74 ARG A C 1
ATOM 569 O O . ARG A 1 74 ? 0.661 3.175 -6.856 1.00 89.81 74 ARG A O 1
ATOM 576 N N . ASP A 1 75 ? -0.302 4.864 -5.731 1.00 88.25 75 ASP A N 1
ATOM 577 C CA . ASP A 1 75 ? -0.221 5.826 -6.832 1.00 88.25 75 ASP A CA 1
ATOM 578 C C . ASP A 1 75 ? 1.236 6.215 -7.122 1.00 88.25 75 ASP A C 1
ATOM 580 O O . ASP A 1 75 ? 1.613 6.338 -8.289 1.00 88.25 75 ASP A O 1
ATOM 584 N N . GLY A 1 76 ? 2.073 6.295 -6.083 1.00 85.88 76 GLY A N 1
ATOM 585 C CA . GLY A 1 76 ? 3.523 6.436 -6.184 1.00 85.88 76 GLY A CA 1
ATOM 586 C C . GLY A 1 76 ? 4.174 5.281 -6.944 1.00 85.88 76 GLY A C 1
ATOM 587 O O . GLY A 1 76 ? 4.901 5.531 -7.897 1.00 85.88 76 GLY A O 1
ATOM 588 N N . ILE A 1 77 ? 3.857 4.027 -6.608 1.00 84.38 77 ILE A N 1
ATOM 589 C CA . ILE A 1 77 ? 4.369 2.831 -7.303 1.00 84.38 77 ILE A CA 1
ATOM 590 C C . ILE A 1 77 ? 3.938 2.839 -8.774 1.00 84.38 77 ILE A C 1
ATOM 592 O O . ILE A 1 77 ? 4.746 2.559 -9.654 1.00 84.38 77 ILE A O 1
ATOM 596 N N . LYS A 1 78 ? 2.678 3.196 -9.052 1.00 83.25 78 LYS A N 1
ATOM 597 C CA . LYS A 1 78 ? 2.129 3.244 -10.414 1.00 83.25 78 LYS A CA 1
ATOM 598 C C . LYS A 1 78 ? 2.765 4.338 -11.277 1.00 83.25 78 LYS A C 1
ATOM 600 O O . LYS A 1 78 ? 2.905 4.164 -12.485 1.00 83.25 78 LYS A O 1
ATOM 605 N N . ALA A 1 79 ? 3.089 5.483 -10.679 1.00 82.19 79 ALA A N 1
ATOM 606 C CA . ALA A 1 79 ? 3.698 6.616 -11.373 1.00 82.19 79 ALA A CA 1
ATOM 607 C C . ALA A 1 79 ? 5.235 6.554 -11.396 1.00 82.19 79 ALA A C 1
ATOM 609 O O . ALA A 1 79 ? 5.863 7.293 -12.159 1.00 82.19 79 ALA A O 1
ATOM 610 N N . ALA A 1 80 ? 5.845 5.714 -10.557 1.00 77.69 80 ALA A N 1
ATOM 611 C CA . ALA A 1 80 ? 7.288 5.622 -10.439 1.00 77.69 80 ALA A CA 1
ATOM 612 C C . ALA A 1 80 ? 7.915 4.953 -11.671 1.00 77.69 80 ALA A C 1
ATOM 614 O O . ALA A 1 80 ? 7.409 3.945 -12.170 1.00 77.69 80 ALA A O 1
ATOM 615 N N . PRO A 1 81 ? 9.061 5.469 -12.144 1.00 73.88 81 PRO A N 1
ATOM 616 C CA . PRO A 1 81 ? 9.894 4.731 -13.075 1.00 73.88 81 PRO A CA 1
ATOM 617 C C . PRO A 1 81 ? 10.506 3.500 -12.380 1.00 73.88 81 PRO A C 1
ATOM 619 O O . PRO A 1 81 ? 10.575 3.420 -11.149 1.00 73.88 81 PRO A O 1
ATOM 622 N N . ALA A 1 82 ? 10.937 2.524 -13.180 1.00 68.69 82 ALA A N 1
ATOM 623 C CA . ALA A 1 82 ? 11.386 1.207 -12.727 1.00 68.69 82 ALA A CA 1
ATOM 624 C C . ALA A 1 82 ? 12.448 1.233 -11.614 1.00 68.69 82 ALA A C 1
ATOM 626 O O . ALA A 1 82 ? 12.418 0.438 -10.676 1.00 68.69 82 ALA A O 1
ATOM 627 N N . ASP A 1 83 ? 13.363 2.191 -11.703 1.00 69.88 83 ASP A N 1
ATOM 628 C CA . ASP A 1 83 ? 14.459 2.440 -10.771 1.00 69.88 83 ASP A CA 1
ATOM 629 C C . ASP A 1 83 ? 13.997 2.951 -9.397 1.00 69.88 83 ASP A C 1
ATOM 631 O O . ASP A 1 83 ? 14.723 2.801 -8.416 1.00 69.88 83 ASP A O 1
ATOM 635 N N . LYS A 1 84 ? 12.783 3.508 -9.303 1.00 78.69 84 LYS A N 1
ATOM 636 C CA . LYS A 1 84 ? 12.218 4.083 -8.069 1.00 78.69 84 LYS A CA 1
ATOM 637 C C . LYS A 1 84 ? 11.034 3.310 -7.508 1.00 78.69 84 LYS A C 1
ATOM 639 O O . LYS A 1 84 ? 10.694 3.490 -6.341 1.00 78.69 84 LYS A O 1
ATOM 644 N N . ALA A 1 85 ? 10.436 2.411 -8.287 1.00 76.81 85 ALA A N 1
ATOM 645 C CA . ALA A 1 85 ? 9.320 1.591 -7.826 1.00 76.81 85 ALA A CA 1
ATOM 646 C C . ALA A 1 85 ? 9.674 0.780 -6.566 1.00 76.81 85 ALA A C 1
ATOM 648 O O . ALA A 1 85 ? 8.860 0.686 -5.654 1.00 76.81 85 ALA A O 1
ATOM 649 N N . LEU A 1 86 ? 10.910 0.275 -6.453 1.00 81.75 86 LEU A N 1
ATOM 650 C CA . LEU A 1 86 ? 11.388 -0.424 -5.251 1.00 81.75 86 LEU A CA 1
ATOM 651 C C . LEU A 1 86 ? 11.386 0.457 -3.993 1.00 81.75 86 LEU A C 1
ATOM 653 O O . LEU A 1 86 ? 11.094 -0.033 -2.902 1.00 81.75 86 LEU A O 1
ATOM 657 N N . GLU A 1 87 ? 11.725 1.740 -4.121 1.00 85.06 87 GLU A N 1
ATOM 658 C CA . GLU A 1 87 ? 11.698 2.678 -2.996 1.00 85.06 87 GLU A CA 1
ATOM 659 C C . GLU A 1 87 ? 10.263 2.979 -2.570 1.00 85.06 87 GLU A C 1
ATOM 661 O O . GLU A 1 87 ? 9.975 3.003 -1.375 1.00 85.06 87 GLU A O 1
ATOM 666 N N . GLU A 1 88 ? 9.352 3.133 -3.533 1.00 85.31 88 GLU A N 1
ATOM 667 C CA . GLU A 1 88 ? 7.925 3.320 -3.260 1.00 85.31 88 GLU A CA 1
ATOM 668 C C . GLU A 1 88 ? 7.303 2.078 -2.602 1.00 85.31 88 GLU A C 1
ATOM 670 O O . GLU A 1 88 ? 6.600 2.207 -1.603 1.00 85.31 88 GLU A O 1
ATOM 675 N N . ILE A 1 89 ? 7.631 0.865 -3.066 1.00 85.06 89 ILE A N 1
ATOM 676 C CA . ILE A 1 89 ? 7.150 -0.391 -2.462 1.00 85.06 89 ILE A CA 1
ATOM 677 C C . ILE A 1 89 ? 7.602 -0.508 -1.000 1.00 85.06 89 ILE A C 1
ATOM 679 O O . ILE A 1 89 ? 6.814 -0.892 -0.136 1.00 85.06 89 ILE A O 1
ATOM 683 N N . LYS A 1 90 ? 8.845 -0.125 -0.676 1.00 87.88 90 LYS A N 1
ATOM 684 C CA . LYS A 1 90 ? 9.346 -0.140 0.712 1.00 87.88 90 LYS A CA 1
ATOM 685 C C . LYS A 1 90 ? 8.570 0.792 1.641 1.00 87.88 90 LYS A C 1
ATOM 687 O O . LYS A 1 90 ? 8.498 0.526 2.838 1.00 87.88 90 LYS A O 1
ATOM 692 N N . LYS A 1 91 ? 7.939 1.851 1.124 1.00 90.12 91 LYS A N 1
ATOM 693 C CA . LYS A 1 91 ? 7.113 2.745 1.951 1.00 90.12 91 LYS A CA 1
ATOM 694 C C . LYS A 1 91 ? 5.876 2.050 2.518 1.00 90.12 91 LYS A C 1
ATOM 696 O O . LYS A 1 91 ? 5.321 2.580 3.476 1.00 90.12 91 LYS A O 1
ATOM 701 N N . LEU A 1 92 ? 5.477 0.879 1.998 1.00 88.56 92 LEU A N 1
ATOM 702 C CA . LEU A 1 92 ? 4.394 0.059 2.559 1.00 88.56 92 LEU A CA 1
ATOM 703 C C . LEU A 1 92 ? 4.682 -0.425 3.990 1.00 88.56 92 LEU A C 1
ATOM 705 O O . LEU A 1 92 ? 3.734 -0.653 4.738 1.00 88.56 92 LEU A O 1
ATOM 709 N N . ASP A 1 93 ? 5.947 -0.498 4.419 1.00 86.12 93 ASP A N 1
ATOM 710 C CA . ASP A 1 93 ? 6.294 -0.896 5.793 1.00 86.12 93 ASP A CA 1
ATOM 711 C C . ASP A 1 93 ? 5.686 0.036 6.845 1.00 86.12 93 ASP A C 1
ATOM 713 O O . ASP A 1 93 ? 5.133 -0.416 7.845 1.00 86.12 93 ASP A O 1
ATOM 717 N N . GLY A 1 94 ? 5.694 1.344 6.583 1.00 86.62 94 GLY A N 1
ATOM 718 C CA . GLY A 1 94 ? 5.130 2.344 7.488 1.00 86.62 94 GLY A CA 1
ATOM 719 C C . GLY A 1 94 ? 3.648 2.109 7.817 1.00 86.62 94 GLY A C 1
ATOM 720 O O . GLY A 1 94 ? 3.296 1.991 8.994 1.00 86.62 94 GLY A O 1
ATOM 721 N N . PRO A 1 95 ? 2.737 2.060 6.825 1.00 84.81 95 PRO A N 1
ATOM 722 C CA . PRO A 1 95 ? 1.335 1.785 7.086 1.00 84.81 95 PRO A CA 1
ATOM 723 C C . PRO A 1 95 ? 1.077 0.372 7.621 1.00 84.81 95 PRO A C 1
ATOM 725 O O . PRO A 1 95 ? 0.147 0.230 8.415 1.00 84.81 95 PRO A O 1
ATOM 728 N N . ILE A 1 96 ? 1.874 -0.640 7.253 1.00 85.00 96 ILE A N 1
ATOM 729 C CA . ILE A 1 96 ? 1.770 -2.002 7.811 1.00 85.00 96 ILE A CA 1
ATOM 730 C C . ILE A 1 96 ? 2.098 -2.006 9.308 1.00 85.00 96 ILE A C 1
ATOM 732 O O . ILE A 1 96 ? 1.294 -2.476 10.117 1.00 85.00 96 ILE A O 1
ATOM 736 N N . ASP A 1 97 ? 3.201 -1.382 9.713 1.00 84.00 97 ASP A N 1
ATOM 737 C CA .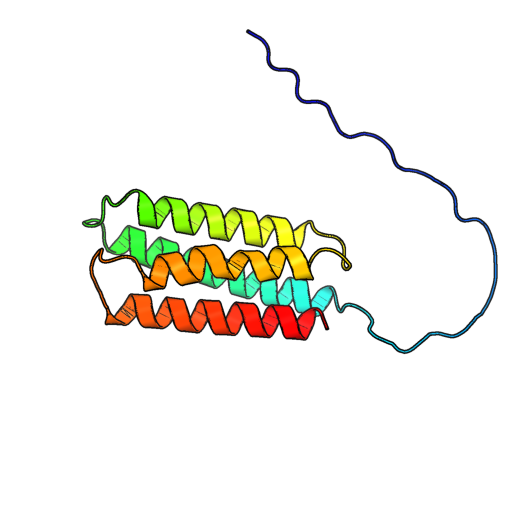 ASP A 1 97 ? 3.580 -1.289 11.124 1.00 84.00 97 ASP A CA 1
ATOM 738 C C . ASP A 1 97 ? 2.577 -0.470 11.946 1.00 84.00 97 ASP A C 1
ATOM 740 O O . ASP A 1 97 ? 2.255 -0.832 13.081 1.00 84.00 97 ASP A O 1
ATOM 744 N N . ARG A 1 98 ? 1.988 0.585 11.368 1.00 81.12 98 ARG A N 1
ATOM 745 C CA . ARG A 1 98 ? 0.893 1.320 12.026 1.00 81.12 98 ARG A CA 1
ATOM 746 C C . ARG A 1 98 ? -0.350 0.454 12.235 1.00 81.12 98 ARG A C 1
ATOM 748 O O . ARG A 1 98 ? -1.015 0.614 13.258 1.00 81.12 98 ARG A O 1
ATOM 755 N N . MET A 1 99 ? -0.662 -0.468 11.319 1.00 78.81 99 MET A N 1
ATOM 756 C CA . MET A 1 99 ? -1.749 -1.439 11.520 1.00 78.81 99 MET A CA 1
ATOM 757 C C . MET A 1 99 ? -1.432 -2.412 12.652 1.00 78.81 99 MET A C 1
ATOM 759 O O . MET A 1 99 ? -2.313 -2.671 13.469 1.00 78.81 99 MET A O 1
ATOM 763 N N . ARG A 1 100 ? -0.182 -2.887 12.742 1.00 76.38 100 ARG A N 1
ATOM 764 C CA . ARG A 1 100 ? 0.284 -3.771 13.825 1.00 76.38 100 ARG A CA 1
ATOM 765 C C . ARG A 1 100 ? 0.221 -3.102 15.203 1.00 76.38 100 ARG A C 1
ATOM 767 O O . ARG A 1 100 ? -0.123 -3.748 16.187 1.00 76.38 100 ARG A O 1
ATOM 774 N N . GLN A 1 101 ? 0.557 -1.814 15.288 1.00 73.06 101 GLN A N 1
ATOM 775 C CA . GLN A 1 101 ? 0.635 -1.079 16.558 1.00 73.06 1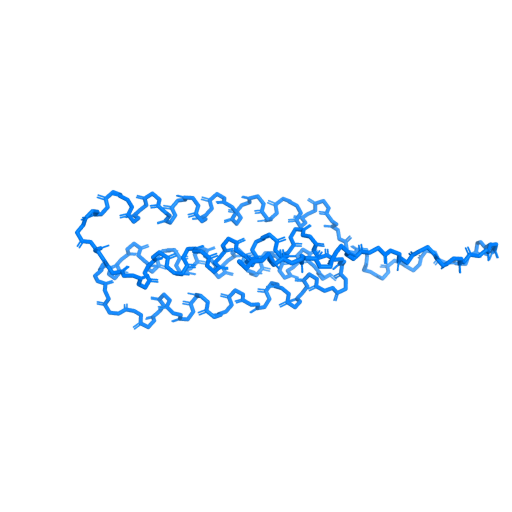01 GLN A CA 1
ATOM 776 C C . GLN A 1 101 ? -0.698 -0.478 17.025 1.00 73.06 101 GLN A C 1
ATOM 778 O O . GLN A 1 101 ? -0.833 -0.098 18.192 1.00 73.06 101 GLN A O 1
ATOM 783 N N . SER A 1 102 ? -1.681 -0.339 16.136 1.00 67.19 102 SER A N 1
ATOM 784 C CA . SER A 1 102 ? -2.943 0.312 16.473 1.00 67.19 102 SER A CA 1
ATOM 785 C C . SER A 1 102 ? -3.790 -0.564 17.406 1.00 67.19 102 SER A C 1
ATOM 787 O O . SER A 1 102 ? -4.208 -1.661 17.046 1.00 67.19 102 SER A O 1
ATOM 789 N N . ARG A 1 103 ? -4.077 -0.036 18.606 1.00 58.75 103 ARG A N 1
ATOM 790 C CA . ARG A 1 103 ? -4.942 -0.656 19.629 1.00 58.75 103 ARG A CA 1
ATOM 791 C C . ARG A 1 103 ? -6.446 -0.502 19.357 1.00 58.75 103 ARG A C 1
ATOM 793 O O . ARG A 1 103 ? -7.241 -1.001 20.142 1.00 58.75 103 ARG A O 1
ATOM 800 N N . GLU A 1 104 ? -6.832 0.199 18.289 1.00 55.78 104 GLU A N 1
ATOM 801 C CA . GLU A 1 104 ? -8.238 0.352 17.899 1.00 55.78 104 GLU A CA 1
ATOM 802 C C . GLU A 1 104 ? -8.780 -0.973 17.331 1.00 55.78 104 GLU A C 1
ATOM 804 O O . GLU A 1 104 ? -8.285 -1.499 16.335 1.00 55.78 104 GLU A O 1
ATOM 809 N N . ASP A 1 105 ? -9.775 -1.496 18.042 1.00 49.84 105 ASP A N 1
ATOM 810 C CA . ASP A 1 105 ? -10.477 -2.779 17.987 1.00 49.84 105 ASP A CA 1
ATOM 811 C C . ASP A 1 105 ? -10.401 -3.698 16.749 1.00 49.84 105 ASP A C 1
ATOM 813 O O . ASP A 1 105 ? -10.587 -3.307 15.594 1.00 49.84 105 ASP A O 1
ATOM 817 N N . THR A 1 106 ? -10.409 -5.002 17.077 1.00 48.84 106 THR A N 1
ATOM 818 C CA . THR A 1 106 ? -10.599 -6.233 16.265 1.00 48.84 106 THR A CA 1
ATOM 819 C C . THR A 1 106 ? -9.327 -6.914 15.756 1.00 48.84 106 THR A C 1
ATOM 821 O O . THR A 1 106 ? -9.007 -6.894 14.568 1.00 48.84 106 THR A O 1
ATOM 824 N N . ILE A 1 107 ? -8.652 -7.599 16.682 1.00 51.75 107 ILE A N 1
ATOM 825 C CA . ILE A 1 107 ? -7.426 -8.382 16.473 1.00 51.75 107 ILE A CA 1
ATOM 826 C C . ILE A 1 107 ? -7.535 -9.368 15.288 1.00 51.75 107 ILE A C 1
ATOM 828 O O . ILE A 1 107 ? -6.587 -9.469 14.522 1.00 51.75 107 ILE A O 1
ATOM 832 N N . ASP A 1 108 ? -8.676 -10.016 15.029 1.00 52.41 108 ASP A N 1
ATOM 833 C CA . ASP A 1 108 ? -8.724 -11.095 14.019 1.00 52.41 108 ASP A CA 1
ATOM 834 C C . ASP A 1 108 ? -8.744 -10.643 12.545 1.00 52.41 108 ASP A C 1
ATOM 836 O O . ASP A 1 108 ? -7.961 -11.135 11.733 1.00 52.41 108 ASP A O 1
ATOM 840 N N . ARG A 1 109 ? -9.609 -9.696 12.144 1.00 54.72 109 ARG A N 1
ATOM 841 C CA . ARG A 1 109 ? -9.696 -9.283 10.721 1.00 54.72 109 ARG A CA 1
ATOM 842 C C . ARG A 1 109 ? -8.586 -8.317 10.314 1.00 54.72 109 ARG A C 1
ATOM 844 O O . ARG A 1 109 ? -8.176 -8.328 9.159 1.00 54.72 109 ARG A O 1
ATOM 851 N N . ARG A 1 110 ? -8.080 -7.501 11.244 1.00 62.72 110 ARG A N 1
ATOM 852 C CA . ARG A 1 110 ? -6.942 -6.603 10.985 1.00 62.72 110 ARG A CA 1
ATOM 853 C C . ARG A 1 110 ? -5.648 -7.386 10.798 1.00 62.72 110 ARG A C 1
ATOM 855 O O . ARG A 1 110 ? -4.877 -7.040 9.916 1.00 62.72 110 ARG A O 1
ATOM 862 N N . THR A 1 111 ? -5.468 -8.472 11.552 1.00 65.88 111 THR A N 1
ATOM 863 C CA . THR A 1 111 ? -4.353 -9.411 11.360 1.00 65.88 111 THR A CA 1
ATOM 864 C C . THR A 1 111 ? -4.374 -10.020 9.962 1.00 65.88 111 THR A C 1
ATOM 866 O O . THR A 1 111 ? -3.337 -10.061 9.311 1.00 65.88 111 THR A O 1
ATOM 869 N N . LYS A 1 112 ? -5.559 -10.383 9.447 1.00 76.75 112 LYS A N 1
ATOM 870 C CA . LYS A 1 112 ? -5.691 -10.819 8.052 1.00 76.75 112 LYS A CA 1
ATOM 871 C C . LYS A 1 112 ? -5.196 -9.751 7.070 1.00 76.75 112 LYS A C 1
ATOM 873 O O . LYS A 1 112 ? -4.360 -10.056 6.237 1.00 76.75 112 LYS A O 1
ATOM 878 N N . PHE A 1 113 ? -5.650 -8.502 7.201 1.00 80.75 113 PHE A N 1
ATOM 879 C CA . PHE A 1 113 ? -5.185 -7.431 6.313 1.00 80.75 113 PHE A CA 1
ATOM 880 C C . PHE A 1 113 ? -3.684 -7.156 6.448 1.00 80.75 113 PHE A C 1
ATOM 882 O O . PHE A 1 113 ? -3.047 -6.877 5.444 1.00 80.75 113 PHE A O 1
ATOM 889 N N . ILE A 1 114 ? -3.107 -7.247 7.650 1.00 82.88 114 ILE A N 1
ATOM 890 C CA . ILE A 1 114 ? -1.657 -7.113 7.854 1.00 82.88 114 ILE A CA 1
ATOM 891 C C . ILE A 1 114 ? -0.909 -8.161 7.022 1.00 82.88 114 ILE A C 1
ATOM 893 O O . ILE A 1 114 ? -0.045 -7.781 6.239 1.00 82.88 114 ILE A O 1
ATOM 897 N N . PHE A 1 115 ? -1.295 -9.436 7.123 1.00 84.81 115 PHE A N 1
ATOM 898 C CA . PHE A 1 115 ? -0.701 -10.501 6.311 1.00 84.81 115 PHE A CA 1
ATOM 899 C C . PHE A 1 115 ? -0.947 -10.296 4.815 1.00 84.81 115 PHE A C 1
ATOM 901 O O . PHE A 1 115 ? -0.013 -10.381 4.028 1.00 84.81 115 PHE A O 1
ATOM 908 N N . ASP A 1 116 ? -2.169 -9.938 4.421 1.00 87.94 116 ASP A N 1
ATOM 909 C CA . ASP A 1 116 ? -2.497 -9.705 3.015 1.00 87.94 116 ASP A CA 1
ATOM 910 C C . ASP A 1 116 ? -1.683 -8.522 2.421 1.00 87.94 116 ASP A C 1
ATOM 912 O O . ASP A 1 116 ? -1.285 -8.557 1.255 1.00 87.94 116 ASP A O 1
ATOM 916 N N . PHE A 1 117 ? -1.408 -7.468 3.206 1.00 88.19 117 PHE A N 1
ATOM 917 C CA . PHE A 1 117 ? -0.561 -6.340 2.792 1.00 88.19 117 PHE A CA 1
ATOM 918 C C . PHE A 1 117 ? 0.931 -6.705 2.765 1.00 88.19 117 PHE A C 1
ATOM 920 O O . PHE A 1 117 ? 1.655 -6.198 1.905 1.00 88.19 117 PHE A O 1
ATOM 927 N N . GLU A 1 118 ? 1.396 -7.565 3.673 1.00 87.94 118 GLU A N 1
ATOM 928 C CA . GLU A 1 118 ? 2.758 -8.115 3.659 1.00 87.94 118 GLU A CA 1
ATOM 929 C C . GLU A 1 118 ? 2.988 -8.984 2.417 1.00 87.94 118 GLU A C 1
ATOM 931 O O . GLU A 1 118 ? 3.939 -8.745 1.674 1.00 87.94 118 GLU A O 1
ATOM 936 N N . ASP A 1 119 ? 2.060 -9.891 2.112 1.00 89.25 119 ASP A N 1
ATOM 937 C CA . ASP A 1 119 ? 2.104 -10.732 0.912 1.00 89.25 119 ASP A CA 1
ATOM 938 C C . ASP A 1 119 ? 2.065 -9.888 -0.373 1.00 89.25 119 ASP A C 1
ATOM 940 O O . ASP A 1 119 ? 2.802 -10.152 -1.331 1.00 89.25 119 ASP A O 1
ATOM 944 N N . ALA A 1 120 ? 1.233 -8.839 -0.406 1.00 87.69 120 ALA A N 1
ATOM 945 C CA . ALA A 1 120 ? 1.178 -7.910 -1.533 1.00 87.69 120 ALA A CA 1
ATOM 946 C C . ALA A 1 120 ? 2.502 -7.152 -1.714 1.00 87.69 120 ALA A C 1
ATOM 948 O O . ALA A 1 120 ? 2.969 -6.976 -2.843 1.00 87.69 120 ALA A O 1
ATOM 949 N N . LYS A 1 121 ? 3.137 -6.726 -0.616 1.00 87.69 121 LYS A N 1
ATOM 950 C CA . LYS A 1 121 ? 4.454 -6.080 -0.644 1.00 87.69 121 LYS A CA 1
ATOM 951 C C . LYS A 1 121 ? 5.523 -7.036 -1.172 1.00 87.69 121 LYS A C 1
ATOM 953 O O . LYS A 1 121 ? 6.295 -6.644 -2.046 1.00 87.69 121 LYS A O 1
ATOM 958 N N . ASP A 1 122 ? 5.568 -8.270 -0.684 1.00 87.88 122 ASP A N 1
ATOM 959 C CA . ASP A 1 122 ? 6.551 -9.260 -1.127 1.00 87.88 122 ASP A CA 1
ATOM 960 C C . ASP A 1 122 ? 6.360 -9.618 -2.604 1.00 87.88 122 ASP A C 1
ATOM 962 O O . ASP A 1 122 ? 7.336 -9.684 -3.355 1.00 87.88 122 ASP A O 1
ATOM 966 N N . SER A 1 123 ? 5.111 -9.736 -3.059 1.00 86.69 123 SER A N 1
ATOM 967 C CA . SER A 1 123 ? 4.784 -9.951 -4.474 1.00 86.69 123 SER A CA 1
ATOM 968 C C . SER A 1 123 ? 5.230 -8.773 -5.350 1.00 86.69 123 SER A C 1
ATOM 970 O O . SER A 1 123 ? 5.821 -8.976 -6.412 1.00 86.69 123 SER A O 1
ATOM 972 N N . LEU A 1 124 ? 5.032 -7.534 -4.885 1.00 84.00 124 LEU A N 1
ATOM 97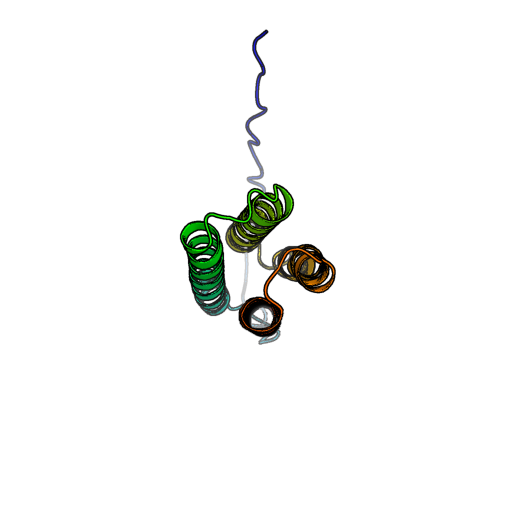3 C CA . LEU A 1 124 ? 5.526 -6.325 -5.552 1.00 84.00 124 LEU A CA 1
ATOM 974 C C . LEU A 1 124 ? 7.059 -6.276 -5.606 1.00 84.00 124 LEU A C 1
ATOM 976 O O . LEU A 1 124 ? 7.626 -5.928 -6.642 1.00 84.00 124 LEU A O 1
ATOM 980 N N . LEU A 1 125 ? 7.741 -6.644 -4.517 1.00 85.12 125 LEU A N 1
ATOM 981 C CA . LEU A 1 125 ? 9.203 -6.716 -4.474 1.00 85.12 125 LEU A CA 1
ATOM 982 C C . LEU A 1 125 ? 9.747 -7.783 -5.426 1.00 85.12 125 LEU A C 1
ATOM 984 O O . LEU A 1 125 ? 10.744 -7.530 -6.095 1.00 85.12 125 LEU A O 1
ATOM 988 N N . GLN A 1 126 ? 9.099 -8.945 -5.515 1.00 83.94 126 GLN A N 1
ATOM 989 C CA . GLN A 1 126 ? 9.464 -9.998 -6.465 1.00 83.94 126 GLN A CA 1
ATOM 990 C C . GLN A 1 126 ? 9.221 -9.571 -7.916 1.00 83.94 126 GLN A C 1
ATOM 992 O O . GLN A 1 126 ? 10.042 -9.863 -8.779 1.00 83.94 126 GLN A O 1
ATOM 997 N N . ALA A 1 127 ? 8.129 -8.852 -8.192 1.00 79.31 127 ALA A N 1
ATOM 998 C CA . ALA A 1 127 ? 7.830 -8.329 -9.526 1.00 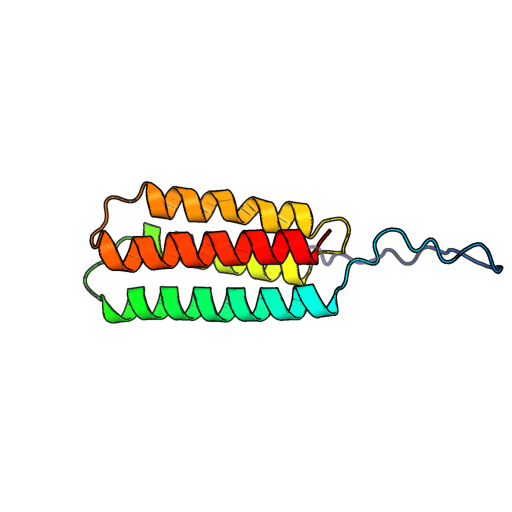79.31 127 ALA A CA 1
ATOM 999 C C . ALA A 1 127 ? 8.809 -7.225 -9.973 1.00 79.31 127 ALA A C 1
ATOM 1001 O O . ALA A 1 127 ? 9.014 -7.032 -11.172 1.00 79.31 127 ALA A O 1
ATOM 1002 N N . ALA A 1 128 ? 9.415 -6.518 -9.017 1.00 73.44 128 ALA A N 1
ATOM 1003 C CA . ALA A 1 128 ? 10.394 -5.460 -9.249 1.00 73.44 128 ALA A CA 1
ATOM 1004 C C . ALA A 1 128 ? 11.863 -5.932 -9.276 1.00 73.44 128 ALA A C 1
ATOM 1006 O O . ALA A 1 128 ? 12.751 -5.102 -9.490 1.00 73.44 128 ALA A O 1
ATOM 1007 N N . GLN A 1 129 ? 12.134 -7.227 -9.064 1.00 68.88 129 GLN A N 1
ATOM 1008 C CA . GLN A 1 129 ? 13.477 -7.834 -9.084 1.00 68.88 129 GLN A CA 1
ATOM 1009 C C . GLN A 1 129 ? 13.835 -8.488 -10.416 1.00 68.88 129 GLN A C 1
ATOM 1011 O O . GLN A 1 129 ? 15.064 -8.517 -10.684 1.00 68.88 129 GLN A O 1
#

pLDDT: mean 70.77, std 18.07, range [32.06, 91.75]

Foldseek 3Di:
DDDDDDDDDDDPDDDDDDDDDDPPPPDDLQLVLLVVLLVLLVVLLVVLVVVVVVVVPCPPPLSVVLSVQSVVLSVCLNPDDLVCNLVSLVSLVVSLVSLVPDPPDDPPVSVVSSVSSVVSSVSNVVSSD

Organism: Metarhizium robertsii (strain ARSEF 23 / ATCC MYA-3075) (NCBI:txid655844)

Secondary structure (DSSP, 8-state):
-------------------------S----HHHHHHHHHHHHHHHHHHHHHHHHH-S---HHHHHHHHHHHHHHHHHHHS-HHHHHHHHHTTHHHHHHHHH--SS-HHHHHHHHHHHHHHHHHHHHHT-

Radius of gyration: 19.03 Å; chains: 1; bounding box: 44×46×52 Å

Sequence (129 aa):
MKFSYPLVAALMGVAAASPIGEASLSKRFDQGKIDGEVRKLSDLIDGFQKAKDEKQENKGEGWQKNIDTLKEIRDGIKAAPADKALEEIKKLDGPIDRMRQSREDTIDRRTKFIFDFEDAKDSLLQAAQ